Protein AF-A0A9X2T3K4-F1 (afdb_monomer)

Structure (mmCIF, N/CA/C/O backbone):
data_AF-A0A9X2T3K4-F1
#
_entry.id   AF-A0A9X2T3K4-F1
#
loop_
_atom_site.group_PDB
_atom_site.id
_atom_site.type_symbol
_atom_site.label_atom_id
_atom_site.label_alt_id
_atom_site.label_comp_id
_atom_site.label_asym_id
_atom_site.label_entity_id
_atom_site.label_seq_id
_atom_site.pdbx_PDB_ins_code
_atom_site.Cartn_x
_atom_site.Cartn_y
_atom_site.Cartn_z
_atom_site.occupancy
_atom_site.B_iso_or_equiv
_atom_site.auth_seq_id
_atom_site.auth_comp_id
_atom_site.auth_asym_id
_atom_site.auth_atom_id
_atom_site.pdbx_PDB_model_num
ATOM 1 N N . MET A 1 1 ? -8.169 -2.248 18.061 1.00 66.31 1 MET A N 1
ATOM 2 C CA . MET A 1 1 ? -8.282 -1.004 17.259 1.00 66.31 1 MET A CA 1
ATOM 3 C C . MET A 1 1 ? -9.679 -0.810 16.681 1.00 66.31 1 MET A C 1
ATOM 5 O O . MET A 1 1 ? -10.271 -1.801 16.263 1.00 66.31 1 M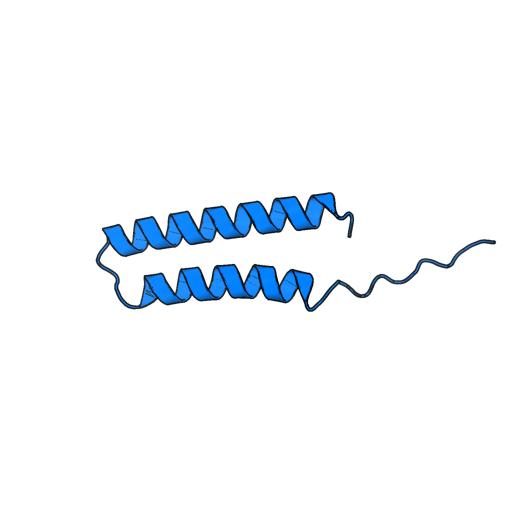ET A O 1
ATOM 9 N N . PRO A 1 2 ? -10.178 0.440 16.586 1.00 80.12 2 PRO A N 1
ATOM 10 C CA . PRO A 1 2 ? -11.384 0.760 15.824 1.00 80.12 2 PRO A CA 1
ATOM 11 C C . PRO A 1 2 ? -11.215 0.330 14.360 1.00 80.12 2 PRO A C 1
ATOM 13 O O . PRO A 1 2 ? -10.201 0.651 13.738 1.00 80.12 2 PRO A O 1
ATOM 16 N N . ALA A 1 3 ? -12.200 -0.377 13.800 1.00 79.75 3 ALA A N 1
ATOM 17 C CA . ALA A 1 3 ? -12.129 -0.924 12.438 1.00 79.75 3 ALA A CA 1
ATOM 18 C C . ALA A 1 3 ? -11.860 0.151 11.366 1.00 79.75 3 ALA A C 1
ATOM 20 O O . ALA A 1 3 ? -11.149 -0.099 10.394 1.00 79.75 3 ALA A O 1
ATOM 21 N N . VAL A 1 4 ? -12.357 1.370 11.595 1.00 83.56 4 VAL A N 1
ATOM 22 C CA . VAL A 1 4 ? -12.151 2.530 10.716 1.00 83.56 4 VAL A CA 1
ATOM 23 C C . VAL A 1 4 ? -10.670 2.893 10.595 1.00 83.56 4 VAL A C 1
ATOM 25 O O . VAL A 1 4 ? -10.184 3.110 9.493 1.00 83.56 4 VAL A O 1
ATOM 28 N N . VAL A 1 5 ? -9.919 2.884 11.701 1.00 87.38 5 VAL A N 1
ATOM 29 C CA . VAL A 1 5 ? -8.485 3.224 11.695 1.00 87.38 5 VAL A CA 1
ATOM 30 C C . VAL A 1 5 ? -7.691 2.197 10.885 1.00 87.38 5 VAL A C 1
ATOM 32 O O . VAL A 1 5 ? -6.835 2.570 10.085 1.00 87.38 5 VAL A O 1
ATOM 35 N N . LYS A 1 6 ? -8.019 0.905 11.028 1.00 84.00 6 LYS A N 1
ATOM 36 C CA . LYS A 1 6 ? -7.377 -0.174 10.262 1.00 84.00 6 LYS A CA 1
ATOM 37 C C . LYS A 1 6 ? -7.611 -0.023 8.756 1.00 84.00 6 LYS A C 1
ATOM 39 O O . LYS A 1 6 ? -6.675 -0.191 7.974 1.00 84.00 6 LYS A O 1
ATOM 44 N N . LEU A 1 7 ? -8.829 0.342 8.356 1.00 89.44 7 LEU A N 1
ATOM 45 C CA . LEU A 1 7 ? -9.171 0.596 6.955 1.00 89.44 7 LEU A CA 1
ATOM 46 C C . LEU A 1 7 ? -8.453 1.824 6.393 1.00 89.44 7 LEU A C 1
ATOM 48 O O . LEU A 1 7 ? -7.856 1.730 5.322 1.00 89.44 7 LEU A O 1
ATOM 52 N N . THR A 1 8 ? -8.446 2.943 7.120 1.00 92.12 8 THR A N 1
ATOM 53 C CA . THR A 1 8 ? -7.774 4.172 6.674 1.00 92.12 8 THR A CA 1
ATOM 54 C C . THR A 1 8 ? -6.276 3.949 6.476 1.00 92.12 8 THR A C 1
ATOM 56 O O . THR A 1 8 ? -5.730 4.336 5.447 1.00 92.12 8 THR A O 1
ATOM 59 N N . ILE A 1 9 ? -5.611 3.270 7.416 1.00 91.38 9 ILE A N 1
ATOM 60 C CA . ILE A 1 9 ? -4.178 2.961 7.301 1.00 91.38 9 ILE A CA 1
ATOM 61 C C . ILE A 1 9 ? -3.922 2.018 6.120 1.00 91.38 9 ILE A C 1
ATOM 63 O O . ILE A 1 9 ? -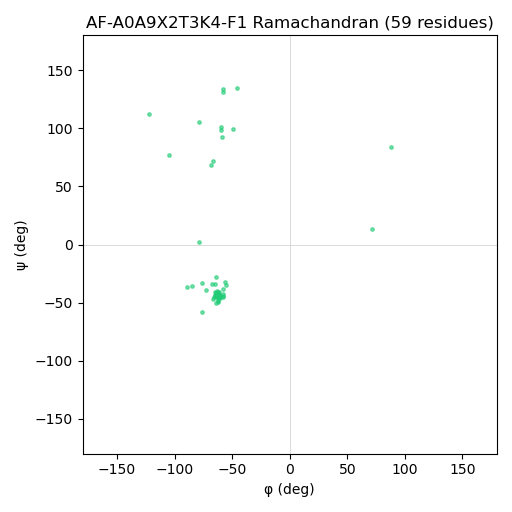3.014 2.272 5.334 1.00 91.38 9 ILE A O 1
ATOM 67 N N . SER A 1 10 ? -4.747 0.980 5.942 1.00 90.50 10 SER A N 1
ATOM 68 C CA . SER A 1 10 ? -4.617 0.058 4.804 1.00 90.50 10 SER A CA 1
ATOM 69 C C . SER A 1 10 ? -4.714 0.800 3.464 1.00 90.50 10 SER A C 1
ATOM 71 O O . SER A 1 10 ? -3.908 0.565 2.567 1.00 90.50 10 SER A O 1
ATOM 73 N N . LEU A 1 11 ? -5.651 1.747 3.345 1.00 94.38 11 LEU A N 1
ATOM 74 C CA . LEU A 1 11 ? -5.814 2.573 2.148 1.00 94.38 11 LEU A CA 1
ATOM 75 C C . LEU A 1 11 ? -4.584 3.454 1.886 1.00 94.38 11 LEU A C 1
ATOM 77 O O . LEU A 1 11 ? -4.094 3.503 0.759 1.00 94.38 11 LEU A O 1
ATOM 81 N N . ILE A 1 12 ? -4.054 4.111 2.922 1.00 95.06 12 ILE A N 1
ATOM 82 C CA . ILE A 1 12 ? -2.851 4.951 2.815 1.00 95.06 12 ILE A CA 1
ATOM 83 C C . ILE A 1 12 ? -1.648 4.121 2.359 1.00 95.06 12 ILE A C 1
ATOM 85 O O . ILE A 1 12 ? -0.915 4.544 1.467 1.00 95.06 12 ILE A O 1
ATOM 89 N N . VAL A 1 13 ? -1.456 2.929 2.929 1.00 94.75 13 VAL A N 1
ATOM 90 C CA . VAL A 1 13 ? -0.344 2.036 2.571 1.00 94.75 13 VAL A CA 1
ATOM 91 C C . VAL A 1 13 ? -0.441 1.592 1.110 1.00 94.75 13 VAL A C 1
ATOM 93 O O . VAL A 1 13 ? 0.566 1.618 0.404 1.00 94.75 13 VAL A O 1
ATOM 96 N N . ILE A 1 14 ? -1.639 1.250 0.6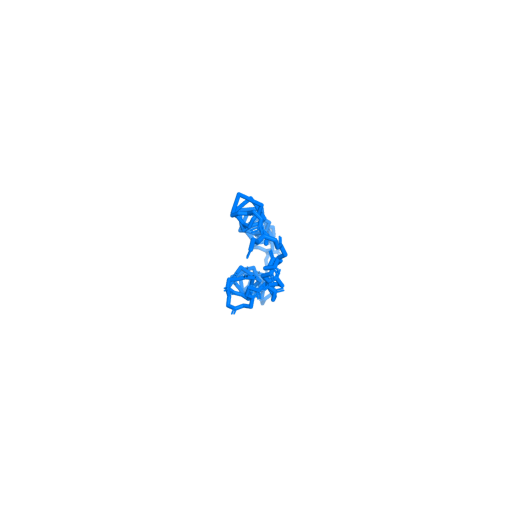25 1.00 94.62 14 ILE A N 1
ATOM 97 C CA . ILE A 1 14 ? -1.853 0.882 -0.784 1.00 94.62 14 ILE A CA 1
ATOM 98 C C . ILE A 1 14 ? -1.520 2.057 -1.712 1.00 94.62 14 ILE A C 1
ATOM 100 O O . ILE A 1 14 ? -0.810 1.874 -2.701 1.00 94.62 14 ILE A O 1
ATOM 104 N N . LEU A 1 15 ? -1.981 3.267 -1.383 1.00 95.31 15 LEU A N 1
ATOM 105 C CA . LEU A 1 15 ? -1.690 4.470 -2.169 1.00 95.31 15 LEU A CA 1
ATOM 106 C C . LEU A 1 15 ? -0.190 4.789 -2.191 1.00 95.31 15 LEU A C 1
ATOM 108 O O . LEU A 1 15 ? 0.360 5.086 -3.251 1.00 95.31 15 LEU A O 1
ATOM 112 N N . ALA A 1 16 ? 0.488 4.674 -1.049 1.00 95.12 16 ALA A N 1
ATOM 113 C CA . ALA A 1 16 ? 1.928 4.886 -0.951 1.00 95.12 16 ALA A CA 1
ATOM 114 C C . ALA A 1 16 ? 2.721 3.845 -1.759 1.00 95.12 16 ALA A C 1
ATOM 116 O O . ALA A 1 16 ? 3.659 4.205 -2.471 1.00 95.12 16 ALA A O 1
ATOM 117 N N . ALA A 1 17 ? 2.325 2.570 -1.709 1.00 93.69 17 ALA A N 1
ATOM 118 C CA . ALA A 1 17 ? 2.953 1.509 -2.492 1.00 93.69 17 ALA A CA 1
ATOM 119 C C . ALA A 1 17 ? 2.763 1.723 -4.003 1.00 93.69 17 ALA A C 1
ATOM 121 O O . ALA A 1 17 ? 3.714 1.572 -4.771 1.00 93.69 17 ALA A O 1
ATOM 122 N N . ALA A 1 18 ? 1.566 2.137 -4.431 1.00 93.25 18 ALA A N 1
ATOM 123 C CA . ALA A 1 18 ? 1.281 2.470 -5.825 1.00 93.25 18 ALA A CA 1
ATOM 124 C C . ALA A 1 18 ? 2.098 3.681 -6.308 1.00 9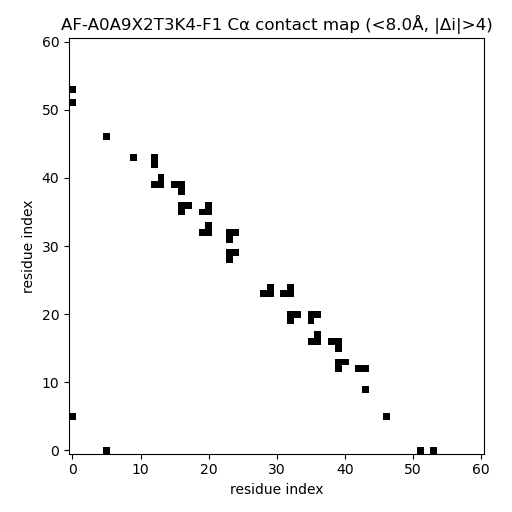3.25 18 ALA A C 1
ATOM 126 O O . ALA A 1 18 ? 2.696 3.632 -7.384 1.00 93.25 18 ALA A O 1
ATOM 127 N N . ALA A 1 19 ? 2.190 4.740 -5.497 1.00 93.31 19 ALA A N 1
ATOM 128 C CA . ALA A 1 19 ? 3.009 5.912 -5.802 1.00 93.31 19 ALA A CA 1
ATOM 129 C C . ALA A 1 19 ? 4.504 5.560 -5.882 1.00 93.31 19 ALA A C 1
ATOM 131 O O . ALA A 1 19 ? 5.191 5.972 -6.817 1.00 93.31 19 ALA A O 1
ATOM 132 N N . GLY A 1 20 ? 5.002 4.747 -4.946 1.00 91.75 20 GLY A N 1
ATOM 133 C CA . GLY A 1 20 ? 6.379 4.257 -4.951 1.00 91.75 20 GLY A CA 1
ATOM 134 C C . GLY A 1 20 ? 6.693 3.391 -6.171 1.00 91.75 20 GLY A C 1
ATOM 135 O O . GLY A 1 20 ? 7.752 3.556 -6.777 1.00 91.75 20 GLY A O 1
ATOM 136 N N . TYR A 1 21 ? 5.760 2.529 -6.588 1.00 91.38 21 TYR A N 1
ATOM 137 C CA . TYR A 1 21 ? 5.887 1.751 -7.821 1.00 91.38 21 TYR A CA 1
ATOM 138 C C . TYR A 1 21 ? 5.956 2.653 -9.054 1.00 91.38 21 TYR A C 1
ATOM 140 O O . TYR A 1 21 ? 6.851 2.484 -9.879 1.00 91.38 21 TYR A O 1
ATOM 148 N N . ALA A 1 22 ? 5.046 3.625 -9.168 1.00 91.44 22 ALA A N 1
ATOM 149 C CA . ALA A 1 22 ? 5.005 4.549 -10.298 1.00 91.44 22 ALA A CA 1
ATOM 150 C C . ALA A 1 22 ? 6.296 5.375 -10.399 1.00 91.44 22 ALA A C 1
ATOM 152 O O . ALA A 1 22 ? 6.875 5.488 -11.480 1.00 91.44 22 ALA A O 1
ATOM 153 N N . LEU A 1 23 ? 6.794 5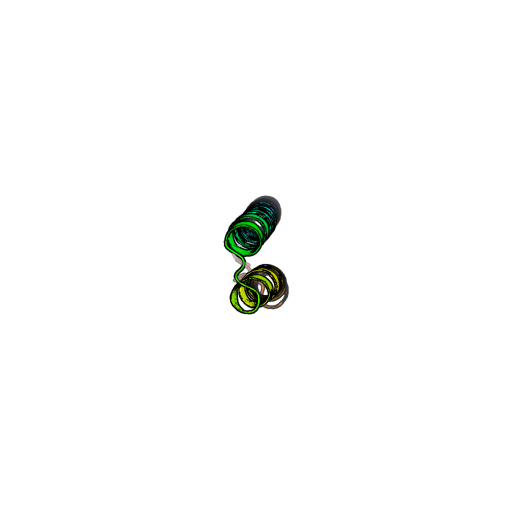.881 -9.267 1.00 91.62 23 LEU A N 1
ATOM 154 C CA . LEU A 1 23 ? 8.052 6.617 -9.207 1.00 91.62 23 LEU A CA 1
ATOM 155 C C . LEU A 1 23 ? 9.231 5.727 -9.622 1.00 91.62 23 LEU A C 1
ATOM 157 O O . LEU A 1 23 ? 10.009 6.094 -10.494 1.00 91.62 23 LEU A O 1
ATOM 161 N N . GLN A 1 24 ? 9.353 4.525 -9.061 1.00 89.00 24 GLN A N 1
ATOM 162 C CA . GLN A 1 24 ? 10.469 3.630 -9.384 1.00 89.00 24 GLN A CA 1
ATOM 163 C C . GLN A 1 24 ? 10.417 3.107 -10.822 1.00 89.00 24 GLN A C 1
ATOM 165 O O . GLN A 1 24 ? 11.463 2.972 -11.456 1.00 89.00 24 GLN A O 1
ATOM 170 N N . ALA A 1 25 ? 9.219 2.882 -11.365 1.00 88.06 25 ALA A N 1
ATOM 171 C CA . ALA A 1 25 ? 9.027 2.573 -12.776 1.00 88.06 25 ALA A CA 1
ATOM 172 C C . ALA A 1 25 ? 9.492 3.733 -13.668 1.00 88.06 25 ALA A C 1
ATOM 174 O O . ALA A 1 25 ? 10.200 3.495 -14.644 1.00 88.06 25 ALA A O 1
ATOM 175 N N . HIS A 1 26 ? 9.172 4.977 -13.297 1.00 87.88 26 HIS A N 1
ATOM 176 C CA . HIS A 1 26 ? 9.630 6.172 -14.008 1.00 87.88 26 HIS A CA 1
ATOM 177 C C . HIS A 1 26 ? 11.158 6.352 -13.949 1.00 87.88 26 HIS A C 1
ATOM 179 O O . HIS A 1 26 ? 11.763 6.798 -14.918 1.00 87.88 26 HIS A O 1
ATOM 185 N N . LEU A 1 27 ? 11.811 5.960 -12.849 1.00 90.38 27 LEU A N 1
ATOM 186 C CA . LEU A 1 27 ? 13.277 5.958 -12.730 1.00 90.38 27 LEU A CA 1
ATOM 187 C C . LEU A 1 27 ? 13.962 4.752 -13.412 1.00 90.38 27 LEU A C 1
ATOM 189 O O . LEU A 1 27 ? 15.180 4.609 -13.313 1.00 90.38 27 LEU A O 1
ATOM 193 N N . GLY A 1 28 ? 13.215 3.862 -14.075 1.00 87.88 28 GLY A N 1
ATOM 194 C CA . GLY A 1 28 ? 13.769 2.673 -14.738 1.00 87.88 28 GLY A CA 1
ATOM 195 C C . GLY A 1 28 ? 14.261 1.581 -13.777 1.00 87.88 28 GLY A C 1
ATOM 196 O O . GLY A 1 28 ? 14.941 0.644 -14.192 1.00 87.88 28 GLY A O 1
ATOM 197 N N . GLN A 1 29 ? 13.918 1.667 -12.489 1.00 84.94 29 GLN A N 1
ATOM 198 C CA . GLN A 1 29 ? 14.332 0.710 -11.464 1.00 84.94 29 GLN A CA 1
ATOM 199 C C . GLN A 1 29 ? 13.470 -0.555 -11.527 1.00 84.94 29 GLN A C 1
ATOM 201 O O . GLN A 1 29 ? 12.310 -0.568 -11.117 1.00 84.94 29 GLN A O 1
ATOM 206 N N . VAL A 1 30 ? 14.038 -1.648 -12.046 1.00 81.25 30 VAL A N 1
ATOM 207 C CA . VAL A 1 30 ? 13.291 -2.894 -12.301 1.00 81.25 30 VAL A CA 1
ATOM 208 C C . VAL A 1 30 ? 13.197 -3.795 -11.068 1.00 81.25 30 VAL A C 1
ATOM 210 O O . VAL A 1 30 ? 12.172 -4.438 -10.875 1.00 81.25 30 VAL A O 1
ATOM 213 N N . GLY A 1 31 ? 14.232 -3.844 -10.229 1.00 83.75 31 GLY A N 1
ATOM 214 C CA . GLY A 1 31 ? 14.229 -4.643 -8.997 1.00 83.75 31 GLY A CA 1
ATOM 215 C C . GLY A 1 31 ? 13.410 -3.998 -7.870 1.00 83.75 31 GLY A C 1
ATOM 216 O O . GLY A 1 31 ? 12.438 -4.598 -7.406 1.00 83.75 31 GLY A O 1
ATOM 217 N N . PRO A 1 32 ? 13.742 -2.757 -7.462 1.00 87.88 32 PRO A N 1
ATOM 218 C CA . PRO A 1 32 ? 13.098 -2.085 -6.332 1.00 87.88 32 PRO A CA 1
ATOM 219 C C . PRO A 1 32 ? 11.572 -1.976 -6.444 1.00 87.88 32 PRO A C 1
ATOM 221 O O . PRO A 1 32 ? 10.879 -2.140 -5.438 1.00 87.88 32 PRO A O 1
ATOM 224 N N . LYS A 1 33 ? 11.031 -1.788 -7.660 1.00 80.88 33 LYS A N 1
ATOM 225 C CA . LYS A 1 33 ? 9.585 -1.596 -7.874 1.00 80.88 33 LYS A CA 1
ATOM 226 C C . LYS A 1 33 ? 8.751 -2.764 -7.350 1.00 80.88 33 LYS A C 1
ATOM 228 O O . LYS A 1 33 ? 7.691 -2.556 -6.766 1.00 80.88 33 LYS A O 1
ATOM 233 N N . TYR A 1 34 ? 9.239 -3.994 -7.516 1.00 87.44 34 TYR A N 1
ATOM 234 C CA . TYR A 1 34 ? 8.537 -5.183 -7.037 1.00 87.44 34 TYR A CA 1
ATOM 235 C C . TYR A 1 34 ? 8.669 -5.341 -5.523 1.00 87.44 34 TYR A C 1
ATOM 237 O O . TYR A 1 34 ? 7.715 -5.772 -4.879 1.00 87.44 34 TYR A O 1
ATOM 245 N N . ALA A 1 35 ? 9.806 -4.935 -4.949 1.00 91.19 35 ALA A N 1
ATOM 246 C CA . ALA A 1 35 ? 10.000 -4.935 -3.504 1.00 91.19 35 ALA A CA 1
ATOM 247 C C . ALA A 1 35 ? 9.014 -3.986 -2.805 1.00 91.19 35 ALA A C 1
ATOM 249 O O . ALA A 1 35 ? 8.431 -4.364 -1.795 1.00 91.19 35 ALA A O 1
ATOM 250 N N . VAL A 1 36 ? 8.759 -2.797 -3.364 1.00 91.38 36 VAL A N 1
ATOM 251 C CA . VAL A 1 36 ? 7.793 -1.836 -2.799 1.00 91.38 36 VAL A CA 1
ATOM 252 C C . VAL A 1 36 ? 6.365 -2.371 -2.820 1.00 91.38 36 VAL A C 1
ATOM 254 O O . VAL A 1 36 ? 5.657 -2.266 -1.820 1.00 91.38 36 VAL A O 1
ATOM 257 N N . VAL A 1 37 ? 5.937 -2.974 -3.931 1.00 90.94 37 VAL A N 1
ATOM 258 C CA . VAL A 1 37 ? 4.584 -3.546 -4.039 1.00 90.94 37 VAL A CA 1
ATOM 259 C C . VAL A 1 37 ? 4.418 -4.7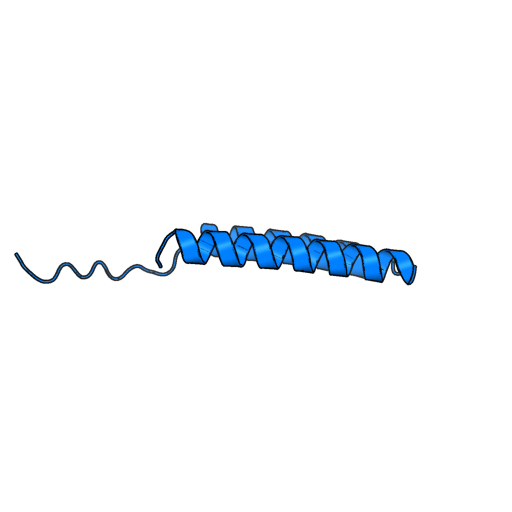29 -3.091 1.00 90.94 37 VAL A C 1
ATOM 261 O O . VAL A 1 37 ? 3.428 -4.798 -2.363 1.00 90.94 37 VAL A O 1
ATOM 264 N N . LEU A 1 38 ? 5.402 -5.630 -3.051 1.00 93.25 38 LEU A N 1
ATOM 265 C CA . LEU A 1 38 ? 5.385 -6.783 -2.156 1.00 93.25 38 LEU A CA 1
ATOM 266 C C . LEU A 1 38 ? 5.371 -6.350 -0.687 1.00 93.25 38 LEU A C 1
ATOM 268 O O . LEU A 1 38 ? 4.586 -6.882 0.092 1.00 93.25 38 LEU A O 1
ATOM 272 N N . LEU A 1 39 ? 6.175 -5.348 -0.324 1.00 93.12 39 LEU A N 1
ATOM 273 C CA . LEU A 1 39 ? 6.203 -4.785 1.022 1.00 93.12 39 LEU A CA 1
ATOM 274 C C . LEU A 1 39 ? 4.862 -4.142 1.398 1.00 93.12 39 LEU A C 1
ATOM 276 O O . LEU A 1 39 ? 4.362 -4.386 2.493 1.00 93.12 39 LEU A O 1
ATOM 280 N N . GLY A 1 40 ? 4.259 -3.361 0.497 1.00 92.69 40 GLY A N 1
ATOM 281 C CA . GLY A 1 40 ? 2.961 -2.726 0.728 1.00 92.69 40 GLY A CA 1
ATOM 282 C C . GLY A 1 40 ? 1.847 -3.747 0.967 1.00 92.69 40 GLY A C 1
ATOM 283 O O . GLY A 1 40 ? 1.101 -3.632 1.939 1.00 92.69 40 GLY A O 1
ATOM 284 N N . ILE A 1 41 ? 1.779 -4.791 0.134 1.00 92.88 41 ILE A N 1
ATOM 285 C CA . ILE A 1 41 ? 0.831 -5.900 0.319 1.00 92.88 41 ILE A CA 1
ATOM 286 C C . ILE A 1 41 ? 1.114 -6.621 1.639 1.00 92.88 41 ILE A C 1
ATOM 288 O O . ILE A 1 41 ? 0.193 -6.857 2.420 1.00 92.88 41 ILE A O 1
ATOM 292 N N . PHE A 1 42 ? 2.381 -6.934 1.916 1.00 94.31 42 PHE A N 1
ATOM 293 C CA . PHE A 1 42 ? 2.791 -7.617 3.138 1.00 94.31 42 PHE A CA 1
ATOM 294 C C . PHE A 1 42 ? 2.391 -6.843 4.398 1.00 94.31 42 PHE A C 1
ATOM 296 O O . PHE A 1 42 ? 1.858 -7.444 5.321 1.00 94.31 42 PHE A O 1
ATOM 303 N N . MET A 1 43 ? 2.583 -5.523 4.437 1.00 91.94 43 MET A N 1
ATOM 304 C CA . MET A 1 43 ? 2.202 -4.685 5.579 1.00 91.94 43 MET A CA 1
ATOM 305 C C . MET A 1 43 ? 0.696 -4.717 5.846 1.00 91.94 43 MET A C 1
ATOM 307 O O . MET A 1 43 ? 0.282 -4.867 6.996 1.00 91.94 43 MET A O 1
ATOM 311 N N . VAL A 1 44 ? -0.126 -4.621 4.795 1.00 92.19 44 VAL A N 1
ATOM 312 C CA . V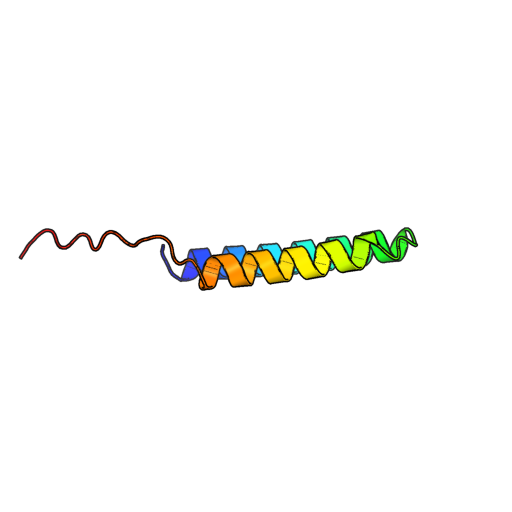AL A 1 44 ? -1.584 -4.726 4.931 1.00 92.19 44 VAL A CA 1
ATOM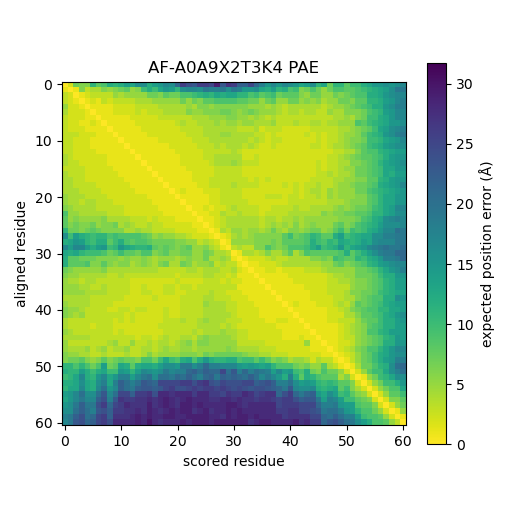 313 C C . VAL A 1 44 ? -1.953 -6.121 5.426 1.00 92.19 44 VAL A C 1
ATOM 315 O O . VAL A 1 44 ? -2.638 -6.246 6.435 1.00 92.19 44 VAL A O 1
ATOM 318 N N . VAL A 1 45 ? -1.444 -7.181 4.797 1.00 90.50 45 VAL A N 1
ATOM 319 C CA . VAL A 1 45 ? -1.724 -8.559 5.225 1.00 90.50 45 VAL A CA 1
ATOM 320 C C . VAL A 1 45 ? -1.294 -8.785 6.674 1.00 90.50 45 VAL A C 1
ATOM 322 O O . VAL A 1 45 ? -2.079 -9.314 7.453 1.00 90.50 45 VAL A O 1
ATOM 325 N N . ALA A 1 46 ? -0.105 -8.334 7.073 1.00 90.56 46 ALA A N 1
ATOM 326 C CA . ALA A 1 46 ? 0.408 -8.474 8.432 1.00 90.56 46 ALA A CA 1
ATOM 327 C C . ALA A 1 46 ? -0.477 -7.759 9.462 1.00 90.56 46 ALA A C 1
ATOM 329 O O . ALA A 1 46 ? -0.764 -8.323 10.512 1.00 90.56 46 ALA A O 1
ATOM 330 N N . MET A 1 47 ? -0.978 -6.561 9.150 1.00 87.94 47 MET A N 1
ATOM 331 C CA . MET A 1 47 ? -1.888 -5.802 10.019 1.00 87.94 47 MET A CA 1
ATOM 332 C C . MET A 1 47 ? -3.240 -6.507 10.248 1.00 87.94 47 MET A C 1
ATOM 334 O O . MET A 1 47 ? -3.917 -6.296 11.264 1.00 87.94 47 MET A O 1
ATOM 338 N N . TRP A 1 48 ? -3.674 -7.320 9.287 1.00 84.56 48 TRP A N 1
ATOM 339 C CA . TRP A 1 48 ? -4.894 -8.119 9.392 1.00 84.56 48 TRP A CA 1
ATOM 340 C C . TRP A 1 48 ? -4.639 -9.501 10.005 1.00 84.56 48 TRP A C 1
ATOM 342 O O . TRP A 1 48 ? -5.465 -9.955 10.792 1.00 84.56 48 TRP A O 1
ATOM 352 N N . LEU A 1 49 ? -3.497 -10.127 9.700 1.00 86.31 49 LEU A N 1
ATOM 353 C CA . LEU A 1 49 ? -3.078 -11.440 10.200 1.00 86.31 49 LEU A CA 1
ATOM 354 C C . LEU A 1 49 ? -2.668 -11.403 11.675 1.00 86.31 49 LEU A C 1
ATOM 356 O O . LEU A 1 49 ? -2.995 -12.318 12.424 1.00 86.31 49 LEU A O 1
ATOM 360 N N . PHE A 1 50 ? -1.983 -10.339 12.090 1.00 81.69 50 PHE A N 1
ATOM 361 C CA . PHE A 1 50 ? -1.675 -10.036 13.481 1.00 81.69 50 PHE A CA 1
ATOM 362 C C . PHE A 1 50 ? -2.584 -8.900 13.939 1.00 81.69 50 PHE A C 1
ATOM 364 O O . PHE A 1 50 ? -2.160 -7.741 13.999 1.00 81.69 50 PHE A O 1
ATOM 371 N N . PRO A 1 51 ? -3.865 -9.180 14.238 1.00 70.56 51 PRO A N 1
ATOM 372 C CA . PRO A 1 51 ? -4.640 -8.217 14.985 1.00 70.56 51 PRO A CA 1
ATOM 373 C C . PRO A 1 51 ? -3.902 -7.985 16.302 1.00 70.56 51 PRO A C 1
ATOM 375 O O . PRO A 1 51 ? -3.446 -8.932 16.946 1.00 70.56 51 PRO A O 1
ATOM 378 N N . GLU A 1 52 ? -3.757 -6.718 16.683 1.00 65.81 52 GLU A N 1
ATOM 379 C CA . GLU A 1 52 ? -3.316 -6.389 18.032 1.00 65.81 52 GLU A CA 1
ATOM 380 C C . GLU A 1 52 ? -4.095 -7.247 19.018 1.00 65.81 52 GLU A C 1
ATOM 382 O O . GLU A 1 52 ? -5.312 -7.388 18.863 1.00 65.81 52 GLU A O 1
ATOM 387 N N . VAL A 1 53 ? -3.390 -7.829 19.992 1.00 62.31 53 VAL A N 1
ATOM 388 C CA . VAL A 1 53 ? -4.010 -8.574 21.083 1.00 62.31 53 VAL A CA 1
ATOM 389 C C . VAL A 1 53 ? -4.941 -7.594 21.780 1.00 62.31 53 VAL A C 1
ATOM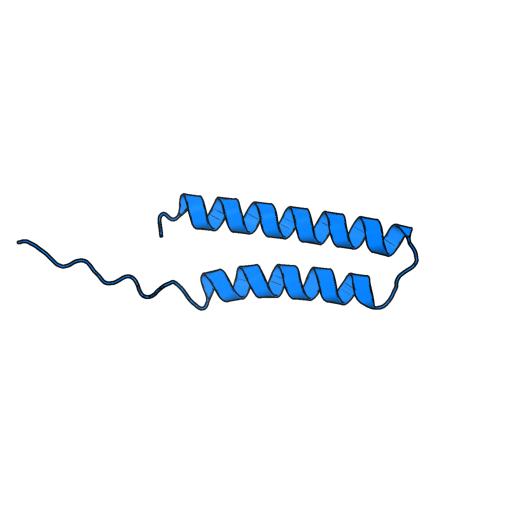 391 O O . VAL A 1 53 ? -4.525 -6.809 22.631 1.00 62.31 53 VAL A O 1
ATOM 394 N N . THR A 1 54 ? -6.202 -7.580 21.361 1.00 57.59 54 THR A N 1
ATOM 395 C CA . THR A 1 54 ? -7.269 -6.892 22.055 1.00 57.59 54 THR A CA 1
ATOM 396 C C . THR A 1 54 ? -7.288 -7.548 23.416 1.00 57.59 54 THR A C 1
ATOM 398 O O . THR A 1 54 ? -7.762 -8.672 23.566 1.00 57.59 54 THR A O 1
ATOM 401 N N . ARG A 1 55 ? -6.698 -6.875 24.408 1.00 57.78 55 ARG A N 1
ATOM 402 C CA . ARG A 1 55 ? -7.067 -7.115 25.792 1.00 57.78 55 ARG A CA 1
ATOM 403 C C . ARG A 1 55 ? -8.538 -6.768 25.807 1.00 57.78 55 ARG A C 1
ATOM 405 O O . ARG A 1 55 ? -8.902 -5.599 25.743 1.00 57.78 55 ARG A O 1
ATOM 412 N N . ASP A 1 56 ? -9.352 -7.810 25.720 1.00 56.62 56 ASP A N 1
ATOM 413 C CA . ASP A 1 56 ? -10.748 -7.773 26.085 1.00 56.62 56 ASP A CA 1
ATOM 414 C C . ASP A 1 56 ? -10.734 -7.130 27.471 1.00 56.62 56 ASP A C 1
ATOM 416 O O . ASP A 1 56 ? -10.356 -7.756 28.465 1.00 56.62 56 ASP A O 1
ATOM 420 N N . GLU A 1 57 ? -11.020 -5.832 27.532 1.00 53.81 57 GLU A N 1
ATOM 421 C CA . GLU A 1 57 ? -11.379 -5.163 28.767 1.00 53.81 57 GLU A CA 1
ATOM 422 C C . GLU A 1 57 ? -12.755 -5.725 29.133 1.00 53.81 57 GLU A C 1
ATOM 424 O O . GLU A 1 57 ? -13.776 -5.046 29.099 1.00 53.81 57 GLU A O 1
ATOM 429 N N . LYS A 1 58 ? -12.784 -7.016 29.489 1.00 53.97 58 LYS A N 1
ATOM 430 C CA . LYS A 1 58 ? -13.779 -7.586 30.379 1.00 53.97 58 LYS A CA 1
ATOM 431 C C . LYS A 1 58 ? -13.525 -6.962 31.737 1.00 53.97 58 LYS A C 1
ATOM 433 O O . LYS A 1 58 ? -13.008 -7.598 32.653 1.00 53.97 58 LYS A O 1
ATOM 438 N N . ARG A 1 59 ? -13.858 -5.684 31.860 1.00 56.78 59 ARG A N 1
ATOM 439 C CA . ARG A 1 59 ? -14.063 -5.058 33.147 1.00 56.78 59 ARG A CA 1
ATOM 440 C C . ARG A 1 59 ? -15.473 -4.495 33.184 1.00 56.78 59 ARG A C 1
ATOM 442 O O . ARG A 1 59 ? -15.787 -3.523 32.509 1.00 56.78 59 ARG A O 1
ATOM 449 N N . HIS A 1 60 ? -16.252 -5.142 34.051 1.00 50.22 60 HIS A N 1
ATOM 450 C CA . HIS A 1 60 ? -17.534 -4.736 34.629 1.00 50.22 60 HIS A CA 1
ATOM 451 C C . HIS A 1 60 ? -18.809 -5.095 33.863 1.00 50.22 60 HIS A C 1
ATOM 453 O O . HIS A 1 60 ? -19.448 -4.249 33.242 1.00 50.22 60 HIS A O 1
ATOM 459 N N . ARG A 1 61 ? -19.268 -6.331 34.077 1.00 46.78 61 ARG A N 1
ATOM 460 C CA . ARG A 1 61 ? -20.485 -6.564 34.869 1.00 46.78 61 ARG A CA 1
ATOM 461 C C . ARG A 1 61 ? -20.430 -7.911 35.573 1.00 46.78 61 ARG A C 1
ATOM 463 O O . ARG A 1 61 ? -19.880 -8.853 34.965 1.00 46.78 61 ARG A O 1
#

pLDDT: mean 83.4, std 13.37, range [46.78, 95.31]

Radius of gyration: 16.3 Å; Cα contacts (8 Å, |Δi|>4): 28; chains: 1; bounding box: 35×18×50 Å

Organism: NCBI:txid2972472

Sequence (61 aa):
MPAVVKLTISLIVILAAAAGYALQAHLGQVGPKYAVVLLGIFMVVAMWLFPEVTRDEKRHR

Mean predicted aligned error: 7.6 Å

Solvent-accessible surface area (backbone atoms only — not comparable to full-atom values): 3562 Å² total; per-residue (Å²): 128,63,69,65,60,58,51,54,51,42,52,51,42,50,51,51,20,51,51,50,26,54,50,28,52,74,71,68,39,74,68,62,26,56,52,40,43,52,48,32,52,47,53,45,50,46,57,65,74,54,58,73,85,70,75,74,78,86,72,88,132

Foldseek 3Di:
DPPVVLVVVLVVLQVVLVVLLVVCVVVVNPPVNVVSVVVSVVVNVCCVVDPPPPPPPPDDD

Secondary structure (DSSP, 8-state):
--HHHHHHHHHHHHHHHHHHHHHHHHTT-TTHHHHHHHHHHHHHHHHHHS-----------